Protein AF-A0A2U1AFM5-F1 (afdb_monomer_lite)

Structure (mmCIF, N/CA/C/O backbone):
data_AF-A0A2U1AFM5-F1
#
_entry.id   AF-A0A2U1AFM5-F1
#
loop_
_atom_site.group_PDB
_atom_site.id
_atom_site.type_symbol
_atom_site.label_atom_id
_atom_site.label_alt_id
_atom_site.label_comp_id
_atom_site.label_asym_id
_atom_site.label_entity_id
_atom_site.label_seq_id
_atom_site.pdbx_PDB_ins_code
_atom_site.Cartn_x
_atom_site.Cartn_y
_atom_site.Cartn_z
_atom_site.occupancy
_atom_site.B_iso_or_equiv
_atom_site.auth_seq_id
_atom_site.auth_comp_id
_atom_site.auth_asym_id
_atom_site.auth_atom_id
_atom_site.pdbx_PDB_model_num
ATOM 1 N N . MET A 1 1 ? 11.102 10.079 -25.044 1.00 34.34 1 MET A N 1
ATOM 2 C CA . MET A 1 1 ? 10.927 10.869 -23.802 1.00 34.34 1 MET A CA 1
ATOM 3 C C . MET A 1 1 ? 9.514 11.453 -23.789 1.00 34.34 1 MET A C 1
ATOM 5 O O . MET A 1 1 ? 9.289 12.523 -24.338 1.00 34.34 1 MET A O 1
ATOM 9 N N . MET A 1 2 ? 8.524 10.710 -23.281 1.00 38.31 2 MET A N 1
ATOM 10 C CA . MET A 1 2 ? 7.118 11.133 -23.358 1.00 38.31 2 MET A CA 1
ATOM 11 C C . MET A 1 2 ? 6.865 12.248 -22.333 1.00 38.31 2 MET A C 1
ATOM 13 O O . MET A 1 2 ? 6.856 12.012 -21.120 1.00 38.31 2 MET A O 1
ATOM 17 N N . ARG A 1 3 ? 6.743 13.488 -22.822 1.00 38.88 3 ARG A N 1
ATOM 18 C CA . ARG A 1 3 ? 6.345 14.643 -22.012 1.00 38.88 3 ARG A CA 1
ATOM 19 C C . ARG A 1 3 ? 4.918 14.407 -21.524 1.00 38.88 3 ARG A C 1
ATOM 21 O O . ARG A 1 3 ? 4.006 14.264 -22.331 1.00 38.88 3 ARG A O 1
ATOM 28 N N . ILE A 1 4 ? 4.746 14.350 -20.204 1.00 52.94 4 ILE A N 1
ATOM 29 C CA . ILE A 1 4 ? 3.422 14.382 -19.573 1.00 52.94 4 ILE A CA 1
ATOM 30 C C . ILE A 1 4 ? 2.793 15.705 -20.015 1.00 52.94 4 ILE A C 1
ATOM 32 O O . ILE A 1 4 ? 3.354 16.768 -19.748 1.00 52.94 4 ILE A O 1
ATOM 36 N N . ARG A 1 5 ? 1.687 15.637 -20.758 1.00 45.81 5 ARG A N 1
ATOM 37 C CA . ARG A 1 5 ? 0.944 16.828 -21.177 1.00 45.81 5 ARG A CA 1
ATOM 38 C C . ARG A 1 5 ? 0.316 17.465 -19.923 1.00 45.81 5 ARG A C 1
ATOM 40 O O . ARG A 1 5 ? -0.242 16.731 -19.108 1.00 45.81 5 ARG A O 1
ATOM 47 N N . PRO A 1 6 ? 0.404 18.796 -19.751 1.00 50.91 6 PRO A N 1
ATOM 48 C CA . PRO A 1 6 ? -0.093 19.497 -18.560 1.00 50.91 6 PRO A CA 1
ATOM 49 C C . PRO A 1 6 ? -1.621 19.422 -18.383 1.00 50.91 6 PRO A C 1
ATOM 51 O O . PRO A 1 6 ? -2.116 19.651 -17.285 1.00 50.91 6 PRO A O 1
ATOM 54 N N . ASP A 1 7 ? -2.351 19.008 -19.422 1.00 51.97 7 ASP A N 1
ATOM 55 C CA . ASP A 1 7 ? -3.807 18.792 -19.423 1.00 51.97 7 ASP A CA 1
ATOM 56 C C . ASP A 1 7 ? -4.271 17.639 -18.507 1.00 51.97 7 ASP A C 1
ATOM 58 O O . ASP A 1 7 ? -5.448 17.477 -18.213 1.00 51.97 7 ASP A O 1
ATOM 62 N N . ILE A 1 8 ? -3.339 16.843 -17.968 1.00 53.34 8 ILE A N 1
ATOM 63 C CA . ILE A 1 8 ? -3.675 15.820 -16.968 1.00 53.34 8 ILE A CA 1
ATOM 64 C C . ILE A 1 8 ? -4.240 16.433 -15.675 1.00 53.34 8 ILE A C 1
ATOM 66 O O . ILE A 1 8 ? -4.844 15.712 -14.884 1.00 53.34 8 ILE A O 1
ATOM 70 N N . LEU A 1 9 ? -4.014 17.727 -15.418 1.00 51.50 9 LEU A N 1
ATOM 71 C CA . LEU A 1 9 ? -4.412 18.406 -14.182 1.00 51.50 9 LEU A CA 1
ATOM 72 C C . LEU A 1 9 ? -5.904 18.785 -14.158 1.00 51.50 9 LEU A C 1
ATOM 74 O O . LEU A 1 9 ? -6.455 18.938 -13.069 1.00 51.50 9 LEU A O 1
ATOM 78 N N . THR A 1 10 ? -6.571 18.844 -15.316 1.00 55.25 10 THR A N 1
ATOM 79 C CA . THR A 1 10 ? -7.961 19.314 -15.480 1.00 55.25 10 THR A CA 1
ATOM 80 C C . THR A 1 10 ? -8.996 18.202 -15.649 1.00 55.25 10 THR A C 1
ATOM 82 O O . THR A 1 10 ? -10.165 18.510 -15.825 1.00 55.25 10 THR A O 1
ATOM 85 N N . LEU A 1 11 ? -8.621 16.918 -15.560 1.00 56.22 11 LEU A N 1
ATOM 86 C CA . LEU A 1 11 ? -9.597 15.823 -15.720 1.00 56.22 11 LEU A CA 1
ATOM 87 C C . LEU A 1 11 ? -10.691 15.901 -14.637 1.00 56.22 11 LEU A C 1
ATOM 89 O O . LEU A 1 11 ? -10.438 15.646 -13.450 1.00 56.22 11 LEU A O 1
ATOM 93 N N . GLU A 1 12 ? -11.889 16.288 -15.071 1.00 60.97 12 GLU A N 1
ATOM 94 C CA . GLU A 1 12 ? -13.097 16.456 -14.259 1.00 60.97 12 GLU A CA 1
ATOM 95 C C . GLU A 1 12 ? -13.696 15.110 -13.826 1.00 60.97 12 GLU A C 1
ATOM 97 O O . GLU A 1 12 ? -14.426 15.052 -12.836 1.00 60.97 12 GLU A O 1
ATOM 102 N N . TYR A 1 13 ? -13.337 14.003 -14.488 1.00 69.50 13 TYR A N 1
ATOM 103 C CA . TYR A 1 13 ? -13.951 12.705 -14.224 1.00 69.50 13 TYR A CA 1
ATOM 104 C C . TYR A 1 13 ? -13.264 11.934 -13.079 1.00 69.50 13 TYR A C 1
ATOM 106 O O . TYR A 1 13 ? -12.038 11.753 -13.067 1.00 69.50 13 TYR A O 1
ATOM 114 N N . PRO A 1 14 ? -14.039 11.400 -12.113 1.00 69.06 14 PRO A N 1
ATOM 115 C CA . PRO A 1 14 ? -13.501 10.685 -10.954 1.00 69.06 14 PRO A CA 1
ATOM 116 C C . PRO A 1 14 ? -12.711 9.428 -11.344 1.00 69.06 14 PRO A C 1
ATOM 118 O O . PRO A 1 14 ? -11.694 9.127 -10.719 1.00 69.06 14 PRO A O 1
ATOM 121 N N . ALA A 1 15 ? -13.113 8.735 -12.414 1.00 69.19 15 ALA A N 1
ATOM 122 C CA . ALA A 1 15 ? -12.407 7.559 -12.924 1.00 69.19 15 ALA A CA 1
ATOM 123 C C . ALA A 1 15 ? -10.988 7.896 -13.417 1.00 69.19 15 ALA A C 1
ATOM 125 O O . ALA A 1 15 ? -10.022 7.202 -13.092 1.00 69.19 15 ALA A O 1
ATOM 126 N N . GLU A 1 16 ? -10.831 9.005 -14.140 1.00 70.88 16 GLU A N 1
ATOM 127 C CA . GLU A 1 16 ? -9.531 9.442 -14.647 1.00 70.88 16 GLU A CA 1
ATOM 128 C C . GLU A 1 16 ? -8.604 9.866 -13.508 1.00 70.88 16 GLU A C 1
ATOM 130 O O . GLU A 1 16 ? -7.426 9.504 -13.490 1.00 70.88 16 GLU A O 1
ATOM 135 N N . ARG A 1 17 ? -9.147 10.562 -12.500 1.00 70.00 17 ARG A N 1
ATOM 136 C CA . ARG A 1 17 ? -8.405 10.957 -11.296 1.00 70.00 17 ARG A CA 1
ATOM 137 C C . ARG A 1 17 ? -7.862 9.749 -10.528 1.00 70.00 17 ARG A C 1
ATOM 139 O O . ARG A 1 17 ? -6.720 9.798 -10.071 1.00 70.00 17 ARG A O 1
ATOM 146 N N . LEU A 1 18 ? -8.642 8.675 -10.403 1.00 69.69 18 LEU A N 1
ATOM 147 C CA . LEU A 1 18 ? -8.218 7.431 -9.749 1.00 69.69 18 LEU A CA 1
ATOM 148 C C . LEU A 1 18 ? -7.113 6.717 -10.545 1.00 69.69 18 LEU A C 1
ATOM 150 O O . LEU A 1 18 ? -6.138 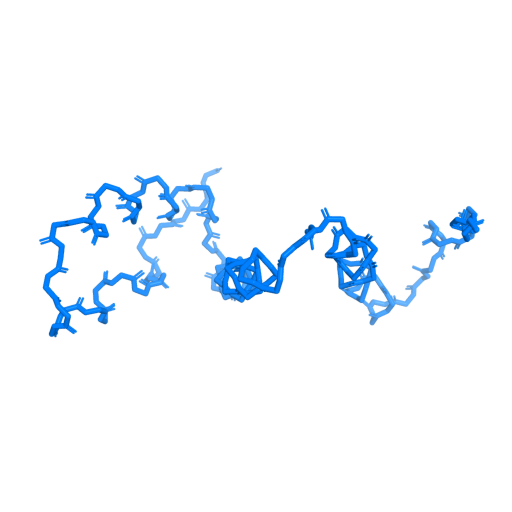6.243 -9.958 1.00 69.69 18 LEU A O 1
ATOM 154 N N . ASN A 1 19 ? -7.198 6.735 -11.878 1.00 69.19 19 ASN A N 1
ATOM 155 C CA . ASN A 1 19 ? -6.185 6.142 -12.753 1.00 69.19 19 ASN A CA 1
ATOM 156 C C . ASN A 1 19 ? -4.866 6.934 -12.829 1.00 69.19 19 ASN A C 1
ATOM 158 O O . ASN A 1 19 ? -3.850 6.370 -13.245 1.00 69.19 19 ASN A O 1
ATOM 162 N N . ARG A 1 20 ? -4.818 8.202 -12.389 1.00 71.69 20 ARG A N 1
ATOM 163 C CA . ARG A 1 20 ? -3.569 8.996 -12.360 1.00 71.69 20 ARG A CA 1
ATOM 164 C C . ARG A 1 20 ? -2.479 8.333 -11.527 1.00 71.69 20 ARG A C 1
ATOM 166 O O . ARG A 1 20 ? -1.327 8.303 -11.954 1.00 71.69 20 ARG A O 1
ATOM 173 N N . GLY A 1 21 ? -2.840 7.776 -10.368 1.00 69.31 21 GLY A N 1
ATOM 174 C CA . GLY A 1 21 ? -1.893 7.055 -9.516 1.00 69.31 21 GLY A CA 1
ATOM 175 C C . GLY A 1 21 ? -1.235 5.912 -10.285 1.00 69.31 21 GLY A C 1
ATOM 176 O O . GLY A 1 21 ? -0.015 5.837 -10.360 1.00 69.31 21 GLY A O 1
ATOM 177 N N . ILE A 1 22 ? -2.042 5.103 -10.973 1.00 67.25 22 ILE A N 1
ATOM 178 C CA . ILE A 1 22 ? -1.583 3.971 -11.787 1.00 67.25 22 ILE A CA 1
ATOM 179 C C . ILE A 1 22 ? -0.687 4.445 -12.942 1.00 67.25 22 ILE A C 1
ATOM 181 O O . ILE A 1 22 ? 0.365 3.857 -13.186 1.00 67.25 22 ILE A O 1
ATOM 185 N N . ALA A 1 23 ? -1.048 5.531 -13.630 1.00 68.69 23 ALA A N 1
ATOM 186 C CA . ALA A 1 23 ? -0.250 6.081 -14.728 1.00 68.69 23 ALA A CA 1
ATOM 187 C C . ALA A 1 23 ? 1.135 6.583 -14.270 1.00 68.69 23 ALA A C 1
ATOM 189 O O . ALA A 1 23 ? 2.138 6.332 -14.943 1.00 68.69 23 ALA A O 1
ATOM 190 N N . ILE A 1 24 ? 1.211 7.240 -13.106 1.00 68.88 24 ILE A N 1
ATOM 191 C CA . ILE A 1 24 ? 2.478 7.680 -12.498 1.00 68.88 24 ILE A CA 1
ATOM 192 C C . ILE A 1 24 ? 3.335 6.468 -12.113 1.00 68.88 24 ILE A C 1
ATOM 194 O O . ILE A 1 24 ? 4.533 6.439 -12.393 1.00 68.88 24 ILE A O 1
ATOM 198 N N . ILE A 1 25 ? 2.719 5.436 -11.533 1.00 67.12 25 ILE A N 1
ATOM 199 C CA . ILE A 1 25 ? 3.401 4.199 -11.131 1.00 67.12 25 ILE A CA 1
ATOM 200 C C . ILE A 1 25 ? 3.997 3.485 -12.337 1.00 67.12 25 ILE A C 1
ATOM 202 O O . ILE A 1 25 ? 5.168 3.119 -12.312 1.00 67.12 25 ILE A O 1
ATOM 206 N N . ARG A 1 26 ? 3.231 3.332 -13.423 1.00 65.50 26 ARG A N 1
ATOM 207 C CA . ARG A 1 26 ? 3.717 2.707 -14.663 1.00 65.50 26 ARG A CA 1
ATOM 208 C C . ARG A 1 26 ? 4.925 3.443 -15.236 1.00 65.50 26 ARG A C 1
ATOM 210 O O . ARG A 1 26 ? 5.844 2.800 -15.731 1.00 65.50 26 ARG A O 1
ATOM 217 N N . LYS A 1 27 ? 4.952 4.772 -15.115 1.00 63.31 27 LYS A N 1
ATOM 218 C CA . LYS A 1 27 ? 6.097 5.592 -15.523 1.00 63.31 27 LYS A CA 1
ATOM 219 C C . LYS A 1 27 ? 7.322 5.397 -14.618 1.00 63.31 27 LYS A C 1
ATOM 221 O O . LYS A 1 27 ? 8.436 5.411 -15.128 1.00 63.31 27 LYS A O 1
ATOM 226 N N . ASN A 1 28 ? 7.129 5.186 -13.316 1.00 61.31 28 ASN A N 1
ATOM 227 C CA . ASN A 1 28 ? 8.220 4.971 -12.356 1.00 61.31 28 ASN A CA 1
ATOM 228 C C . ASN A 1 28 ? 8.728 3.519 -12.323 1.00 61.31 28 ASN A C 1
ATOM 230 O O . ASN A 1 28 ? 9.903 3.291 -12.051 1.00 61.31 28 ASN A O 1
ATOM 234 N N . CYS A 1 29 ? 7.883 2.542 -12.659 1.00 58.88 29 CYS A N 1
ATOM 235 C CA . CYS A 1 29 ? 8.250 1.125 -12.723 1.00 58.88 29 CYS A CA 1
ATOM 236 C C . CYS A 1 29 ? 9.291 0.842 -13.825 1.00 58.88 29 CYS A C 1
ATOM 238 O O . CYS A 1 29 ? 10.150 -0.016 -13.659 1.00 58.88 29 CYS A O 1
ATOM 240 N N . LEU A 1 30 ? 9.292 1.637 -14.904 1.00 55.66 30 LEU A N 1
ATOM 241 C CA . LEU A 1 30 ? 10.278 1.573 -15.995 1.00 55.66 30 LEU A CA 1
ATOM 242 C C . LEU A 1 30 ? 11.722 1.912 -15.566 1.00 55.66 30 LEU A C 1
ATOM 244 O O . LEU A 1 30 ? 12.643 1.674 -16.341 1.00 55.66 30 LEU A O 1
ATOM 248 N N . PHE A 1 31 ? 11.933 2.453 -14.359 1.00 52.59 31 PHE A N 1
ATOM 249 C CA . PHE A 1 31 ? 13.267 2.749 -13.814 1.00 52.59 31 PHE A CA 1
ATOM 250 C C . PHE A 1 31 ? 13.759 1.715 -12.792 1.00 52.59 31 PHE A C 1
ATOM 252 O O . PHE A 1 31 ? 14.877 1.832 -12.289 1.00 52.59 31 PHE A O 1
ATOM 259 N N . ALA A 1 32 ? 12.972 0.675 -12.502 1.00 54.31 32 ALA A N 1
ATOM 260 C CA . ALA A 1 32 ? 13.480 -0.503 -11.819 1.00 54.31 32 ALA A CA 1
ATOM 261 C C . ALA A 1 32 ? 14.293 -1.312 -12.840 1.00 54.31 32 ALA A C 1
ATOM 263 O O . ALA A 1 32 ? 13.737 -2.109 -13.585 1.00 54.31 32 ALA A O 1
ATOM 264 N N . GLY A 1 33 ? 15.611 -1.106 -12.905 1.00 62.50 33 GLY A N 1
ATOM 265 C CA . GLY A 1 33 ? 16.518 -1.811 -13.830 1.00 62.50 33 GLY A CA 1
ATOM 266 C C . GLY A 1 33 ? 16.608 -3.338 -13.642 1.00 62.50 33 GLY A C 1
ATOM 267 O O . GLY A 1 33 ? 17.542 -3.953 -14.141 1.00 62.50 33 GLY A O 1
ATOM 268 N N . ASN A 1 34 ? 15.680 -3.946 -12.894 1.00 70.69 34 ASN A N 1
ATOM 269 C CA . ASN A 1 34 ? 15.577 -5.372 -12.614 1.00 70.69 34 ASN A CA 1
ATOM 270 C C . ASN A 1 34 ? 14.102 -5.754 -12.355 1.00 70.69 34 ASN A C 1
ATOM 272 O O . ASN A 1 34 ? 13.424 -5.105 -11.551 1.00 70.69 34 ASN A O 1
ATOM 276 N N . GLU A 1 35 ? 13.631 -6.836 -12.982 1.00 77.25 35 GLU A N 1
ATOM 277 C CA . GLU A 1 35 ? 12.287 -7.414 -12.823 1.00 77.25 35 GLU A CA 1
ATOM 278 C C . GLU A 1 35 ? 11.920 -7.660 -11.352 1.00 77.25 35 GLU A C 1
ATOM 280 O O . GLU A 1 35 ? 10.817 -7.325 -10.914 1.00 77.25 35 GLU A O 1
ATOM 285 N N . ALA A 1 36 ? 12.877 -8.140 -10.552 1.00 78.12 36 ALA A N 1
ATOM 286 C CA . ALA A 1 36 ? 12.675 -8.376 -9.124 1.00 78.12 36 ALA A CA 1
ATOM 287 C C . ALA A 1 36 ? 12.329 -7.086 -8.354 1.00 78.12 36 ALA A C 1
ATOM 289 O O . ALA A 1 36 ? 11.564 -7.111 -7.388 1.00 78.12 36 ALA A O 1
ATOM 290 N N . GLY A 1 37 ? 12.865 -5.938 -8.783 1.00 75.12 37 GLY A N 1
ATOM 291 C CA . GLY A 1 37 ? 12.523 -4.631 -8.219 1.00 75.12 37 GLY A CA 1
ATOM 292 C C . GLY A 1 37 ? 11.093 -4.215 -8.565 1.00 75.12 37 GLY A C 1
ATOM 293 O O . GLY A 1 37 ? 10.369 -3.727 -7.697 1.00 75.12 37 GLY A O 1
ATOM 294 N N . GLY A 1 38 ? 10.663 -4.480 -9.802 1.00 76.75 38 GLY A N 1
ATOM 295 C CA . GLY A 1 38 ? 9.290 -4.244 -10.254 1.00 76.75 38 GLY A CA 1
ATOM 296 C C . GLY A 1 38 ? 8.267 -5.092 -9.495 1.00 76.75 38 GLY A C 1
ATOM 297 O O . GLY A 1 38 ? 7.255 -4.565 -9.037 1.00 76.75 38 GLY A O 1
ATOM 298 N N . GLN A 1 39 ? 8.559 -6.378 -9.280 1.00 79.88 39 GLN A N 1
ATOM 299 C CA . GLN A 1 39 ? 7.696 -7.283 -8.511 1.00 79.88 39 GLN A CA 1
ATOM 300 C C . GLN A 1 39 ? 7.533 -6.820 -7.054 1.00 79.88 39 GLN A C 1
ATOM 302 O O . GLN A 1 39 ? 6.412 -6.711 -6.557 1.00 79.88 39 GLN A O 1
ATOM 307 N N . ARG A 1 40 ? 8.633 -6.460 -6.377 1.00 81.19 40 ARG A N 1
ATOM 308 C CA . ARG A 1 40 ? 8.592 -5.927 -5.000 1.00 81.19 40 ARG A CA 1
ATOM 309 C C . ARG A 1 40 ? 7.783 -4.635 -4.907 1.00 81.19 40 ARG A C 1
ATOM 311 O O . ARG A 1 40 ? 7.001 -4.455 -3.975 1.00 81.19 40 ARG A O 1
ATOM 318 N N . LEU A 1 41 ? 7.941 -3.752 -5.890 1.00 79.69 41 LEU A N 1
ATOM 319 C CA . LEU A 1 41 ? 7.198 -2.500 -5.954 1.00 79.69 41 LEU A CA 1
ATOM 320 C C . LEU A 1 41 ? 5.697 -2.744 -6.187 1.00 79.69 41 LEU A C 1
ATOM 322 O O . LEU A 1 41 ? 4.871 -2.102 -5.541 1.00 79.69 41 LEU A O 1
ATOM 326 N N . ALA A 1 42 ? 5.332 -3.697 -7.049 1.00 81.88 42 ALA A N 1
ATOM 327 C CA . ALA A 1 42 ? 3.940 -4.082 -7.290 1.00 81.88 42 ALA A CA 1
ATOM 328 C C . ALA A 1 42 ? 3.255 -4.630 -6.025 1.00 81.88 42 ALA A C 1
ATOM 330 O O . ALA A 1 42 ? 2.106 -4.279 -5.740 1.00 81.88 42 ALA A O 1
ATOM 331 N N . ILE A 1 43 ? 3.976 -5.427 -5.230 1.00 83.88 43 ILE A N 1
ATOM 332 C CA . ILE A 1 43 ? 3.501 -5.919 -3.929 1.00 83.88 43 ILE A CA 1
ATOM 333 C C . ILE A 1 43 ? 3.230 -4.739 -2.984 1.00 83.88 43 ILE A C 1
ATOM 335 O O . ILE A 1 43 ? 2.132 -4.621 -2.440 1.00 83.88 43 ILE A O 1
ATOM 339 N N . LEU A 1 44 ? 4.187 -3.815 -2.847 1.00 83.06 44 LEU A N 1
ATOM 340 C CA . LEU A 1 44 ? 4.045 -2.641 -1.981 1.00 83.06 44 LEU A CA 1
ATOM 341 C C . LEU A 1 44 ? 2.854 -1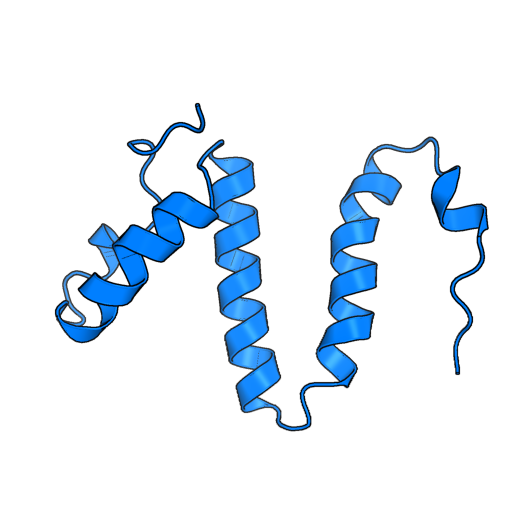.755 -2.386 1.00 83.06 44 LEU A C 1
ATOM 343 O O . LEU A 1 44 ? 2.105 -1.286 -1.530 1.00 83.06 44 LEU A O 1
ATOM 347 N N . TYR A 1 45 ? 2.645 -1.560 -3.691 1.00 81.06 45 TYR A N 1
ATOM 348 C CA . TYR A 1 45 ? 1.502 -0.803 -4.205 1.00 81.06 45 TYR A CA 1
ATOM 349 C C . TYR A 1 45 ? 0.163 -1.477 -3.938 1.00 81.06 45 TYR A C 1
ATOM 351 O O . TYR A 1 45 ? -0.807 -0.784 -3.629 1.00 81.06 45 TYR A O 1
ATOM 359 N N . SER A 1 46 ? 0.110 -2.803 -4.033 1.00 84.19 46 SER A N 1
ATOM 360 C CA . SER A 1 46 ? -1.098 -3.563 -3.717 1.00 84.19 46 SER A CA 1
ATOM 361 C C . SER A 1 46 ? -1.491 -3.346 -2.255 1.00 84.19 46 SER A C 1
ATOM 363 O O . SER A 1 46 ? -2.634 -2.997 -1.978 1.00 84.19 46 SER A O 1
ATOM 365 N N . PHE A 1 47 ? -0.528 -3.400 -1.328 1.00 84.62 47 PHE A N 1
ATOM 366 C CA . PHE A 1 47 ? -0.779 -3.078 0.079 1.00 84.62 47 PHE A CA 1
ATOM 367 C C . PHE A 1 47 ? -1.193 -1.622 0.301 1.00 84.62 47 PHE A C 1
ATOM 369 O O . PHE A 1 47 ? -2.129 -1.367 1.052 1.00 84.62 47 PHE A O 1
ATOM 376 N N . ALA A 1 48 ? -0.567 -0.660 -0.381 1.00 83.56 48 ALA A N 1
ATOM 377 C CA . ALA A 1 48 ? -0.972 0.743 -0.290 1.00 83.56 48 ALA A CA 1
ATOM 378 C C . ALA A 1 48 ? -2.419 0.969 -0.760 1.00 83.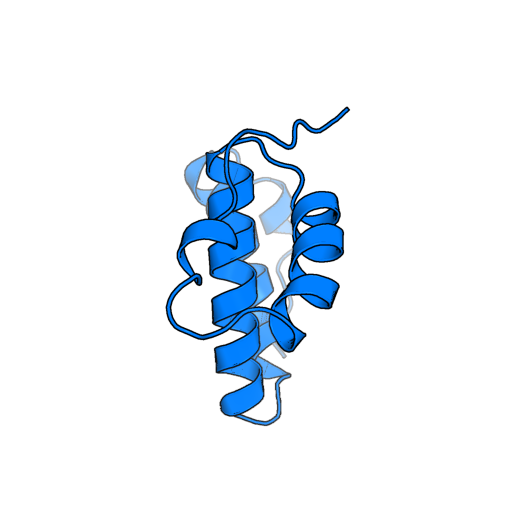56 48 ALA A C 1
ATOM 380 O O . ALA A 1 48 ? -3.162 1.729 -0.133 1.00 83.56 48 ALA A O 1
ATOM 381 N N . ALA A 1 49 ? -2.838 0.293 -1.835 1.00 83.25 49 ALA A N 1
ATOM 382 C CA . ALA A 1 49 ? -4.215 0.327 -2.316 1.00 83.25 49 ALA A CA 1
ATOM 383 C C . ALA A 1 49 ? -5.185 -0.298 -1.303 1.00 83.25 49 ALA A C 1
ATOM 385 O O . ALA A 1 49 ? -6.223 0.297 -1.014 1.00 83.25 49 ALA A O 1
ATOM 386 N N . THR A 1 50 ? -4.820 -1.433 -0.702 1.00 84.25 50 THR A N 1
ATOM 387 C CA . THR A 1 50 ? -5.608 -2.086 0.353 1.00 84.25 50 THR A CA 1
ATOM 388 C C . THR A 1 50 ? -5.733 -1.204 1.596 1.00 84.25 50 THR A C 1
ATOM 390 O O . THR A 1 50 ? -6.840 -1.029 2.100 1.00 84.25 50 THR A O 1
ATOM 393 N N . CYS A 1 51 ? -4.651 -0.573 2.064 1.00 84.19 51 CYS A N 1
ATOM 394 C CA . CYS A 1 51 ? -4.706 0.363 3.191 1.00 84.19 51 CYS A CA 1
ATOM 395 C C . CYS A 1 51 ? -5.624 1.549 2.882 1.00 84.19 51 CYS A C 1
ATOM 397 O O . CYS A 1 51 ? -6.448 1.920 3.713 1.00 84.19 51 CYS A O 1
ATOM 399 N N . LYS A 1 52 ? -5.552 2.098 1.662 1.00 82.38 52 LYS A N 1
ATOM 400 C CA . LYS A 1 52 ? -6.447 3.176 1.225 1.00 82.38 52 LYS A CA 1
ATOM 401 C C . LYS A 1 52 ? -7.914 2.739 1.201 1.00 82.38 52 LYS A C 1
ATOM 403 O O . LYS A 1 52 ? -8.766 3.510 1.629 1.00 82.38 52 LYS A O 1
ATOM 408 N N . ALA A 1 53 ? -8.206 1.529 0.724 1.00 83.69 53 ALA A N 1
ATOM 409 C CA . ALA A 1 53 ? -9.562 0.979 0.699 1.00 83.69 53 ALA A CA 1
ATOM 410 C C . ALA A 1 53 ? -10.131 0.751 2.111 1.00 83.69 53 ALA A C 1
ATOM 412 O O . ALA A 1 53 ? -11.323 0.939 2.324 1.00 83.69 53 ALA A O 1
ATOM 413 N N . ASN A 1 54 ? -9.272 0.412 3.075 1.00 82.69 54 ASN A N 1
ATOM 414 C CA . ASN A 1 54 ? -9.644 0.201 4.475 1.00 82.69 54 ASN A CA 1
ATOM 415 C C . ASN A 1 54 ? -9.559 1.475 5.343 1.00 82.69 54 ASN A C 1
ATOM 417 O O . ASN A 1 54 ? -9.819 1.412 6.540 1.00 82.69 54 ASN A O 1
ATOM 421 N N . GLY A 1 55 ? -9.177 2.631 4.780 1.00 81.50 55 GLY A N 1
ATOM 422 C 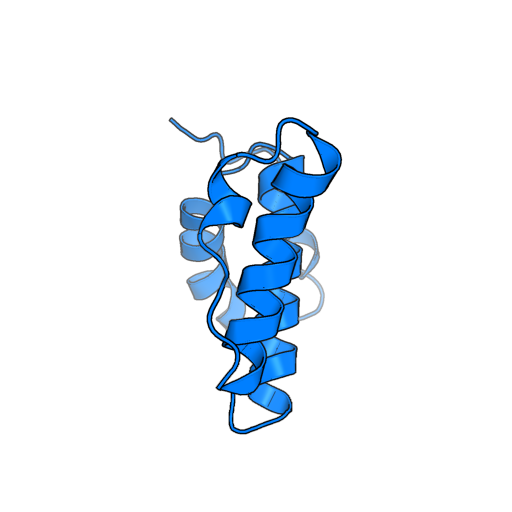CA . GLY A 1 55 ? -9.016 3.880 5.542 1.00 81.50 55 GLY A CA 1
ATOM 423 C C . GLY A 1 55 ? -7.834 3.884 6.525 1.00 81.50 55 GLY A C 1
ATOM 424 O O . GLY A 1 55 ? -7.814 4.670 7.470 1.00 81.50 55 GLY A O 1
ATOM 425 N N . ILE A 1 56 ? -6.847 3.013 6.311 1.00 83.19 56 ILE A N 1
ATOM 426 C CA . ILE A 1 56 ? -5.683 2.814 7.180 1.00 83.19 56 ILE A CA 1
ATOM 427 C C . ILE A 1 56 ? -4.501 3.660 6.699 1.00 83.19 56 ILE A C 1
ATOM 429 O O . ILE A 1 56 ? -4.241 3.789 5.496 1.00 83.19 56 ILE A O 1
ATOM 433 N N . CYS A 1 57 ? -3.721 4.196 7.642 1.00 84.31 57 CYS A N 1
ATOM 434 C CA . CYS A 1 57 ? -2.491 4.910 7.313 1.00 84.31 57 CYS A CA 1
ATOM 435 C C . CYS A 1 57 ? -1.430 3.929 6.809 1.00 84.31 57 CYS A C 1
ATOM 437 O O . CYS A 1 57 ? -0.839 3.188 7.594 1.00 84.31 57 CYS A O 1
ATOM 439 N N . PHE A 1 58 ? -1.127 3.968 5.511 1.00 83.56 58 PHE A N 1
ATOM 440 C CA . PHE A 1 58 ? -0.096 3.109 4.923 1.00 83.56 58 PHE A CA 1
ATOM 441 C C . PHE A 1 58 ? 1.271 3.250 5.615 1.00 83.56 58 PHE A C 1
ATOM 443 O O . PHE A 1 58 ? 1.974 2.261 5.791 1.00 83.56 58 PHE A O 1
ATOM 450 N N . ARG A 1 59 ? 1.628 4.467 6.048 1.00 84.56 59 ARG A N 1
ATOM 451 C CA . ARG A 1 59 ? 2.880 4.753 6.762 1.00 84.56 59 ARG A CA 1
ATOM 452 C C . ARG A 1 59 ? 2.957 3.992 8.091 1.00 84.56 59 ARG A C 1
ATOM 454 O O . ARG A 1 59 ? 3.908 3.242 8.277 1.00 84.56 59 ARG A O 1
ATOM 461 N N . LYS A 1 60 ? 1.938 4.135 8.949 1.00 84.81 60 LYS A N 1
ATOM 462 C CA . LYS A 1 60 ? 1.879 3.462 10.259 1.00 84.81 60 LYS A CA 1
ATOM 463 C C . LYS A 1 60 ? 1.878 1.941 10.112 1.00 84.81 60 LYS A C 1
ATOM 465 O O . LYS A 1 60 ? 2.604 1.259 10.826 1.00 84.81 60 LYS A O 1
ATOM 470 N N . TRP A 1 61 ? 1.130 1.426 9.134 1.00 85.50 61 TRP A N 1
ATOM 471 C CA . TRP A 1 61 ? 1.105 -0.007 8.847 1.00 85.50 61 TRP A CA 1
ATOM 472 C C . TRP A 1 61 ? 2.479 -0.525 8.422 1.00 85.50 61 TRP A C 1
ATOM 474 O O . TRP A 1 61 ? 2.930 -1.557 8.912 1.00 85.50 61 TRP A O 1
ATOM 484 N N . LEU A 1 62 ? 3.184 0.214 7.564 1.00 85.69 62 LEU A N 1
ATOM 485 C CA . LEU A 1 62 ? 4.512 -0.177 7.103 1.00 85.69 62 LEU A CA 1
ATOM 486 C C . LEU A 1 62 ? 5.551 -0.150 8.238 1.00 85.69 62 LEU A C 1
ATOM 488 O O . LEU A 1 62 ? 6.374 -1.057 8.324 1.00 85.69 62 LEU A O 1
ATOM 492 N N . GLU A 1 63 ? 5.501 0.856 9.114 1.00 85.75 63 GLU A N 1
ATOM 493 C CA . GLU A 1 63 ? 6.384 0.970 10.287 1.00 85.75 63 GLU A CA 1
ATOM 494 C C . GLU A 1 63 ? 6.192 -0.181 11.281 1.00 85.75 63 GLU A C 1
ATOM 496 O O . GLU A 1 63 ? 7.158 -0.634 11.886 1.00 85.75 63 GLU A O 1
ATOM 501 N N . ASP A 1 64 ? 4.967 -0.685 11.407 1.00 83.88 64 ASP A N 1
ATOM 502 C CA . ASP A 1 64 ? 4.621 -1.821 12.260 1.00 83.88 64 ASP A CA 1
ATOM 503 C C . ASP A 1 64 ? 4.959 -3.173 11.597 1.00 83.88 64 ASP A C 1
ATOM 505 O O . ASP A 1 64 ? 5.402 -4.120 12.248 1.00 83.88 64 ASP A O 1
ATOM 509 N N . VAL A 1 65 ? 4.784 -3.299 10.279 1.00 84.25 65 VAL A N 1
ATOM 510 C CA . VAL A 1 65 ? 5.027 -4.551 9.541 1.00 84.25 65 VAL A CA 1
ATOM 511 C C . VAL A 1 65 ? 6.506 -4.804 9.250 1.00 84.25 65 VAL A C 1
ATOM 513 O O . VAL A 1 65 ? 6.948 -5.938 9.411 1.00 84.25 65 VAL A O 1
ATOM 516 N N . LEU A 1 66 ? 7.294 -3.798 8.859 1.00 83.81 66 LEU A N 1
ATOM 517 C CA . LEU A 1 66 ? 8.721 -3.977 8.542 1.00 83.81 66 LEU A CA 1
ATOM 518 C C . LEU A 1 66 ? 9.547 -4.661 9.656 1.00 83.81 66 LEU A C 1
ATOM 520 O O . LEU A 1 66 ? 10.290 -5.589 9.332 1.00 83.81 66 LEU A O 1
ATOM 524 N N . PRO A 1 67 ? 9.437 -4.278 10.945 1.00 83.75 67 PRO A N 1
ATOM 525 C CA . PRO A 1 67 ? 10.169 -4.951 12.020 1.00 83.75 67 PRO A CA 1
ATOM 526 C C . PRO A 1 67 ? 9.616 -6.349 12.332 1.00 83.75 67 PRO A C 1
ATOM 528 O O . PRO A 1 67 ? 10.372 -7.237 12.732 1.00 83.75 67 PRO A O 1
ATOM 531 N N . ARG A 1 68 ? 8.313 -6.577 12.117 1.00 80.81 68 ARG A N 1
ATOM 532 C CA . ARG A 1 68 ? 7.680 -7.887 12.332 1.00 80.81 68 ARG A CA 1
ATOM 533 C C . ARG A 1 68 ? 7.990 -8.874 11.213 1.00 80.81 68 ARG A C 1
ATOM 535 O O . ARG A 1 68 ? 8.150 -10.053 11.492 1.00 80.81 68 ARG A O 1
ATOM 542 N N . LEU A 1 69 ? 8.186 -8.402 9.983 1.00 78.69 69 LEU A N 1
ATOM 543 C CA . LEU A 1 69 ? 8.424 -9.239 8.805 1.00 78.69 69 LEU A CA 1
ATOM 544 C C . LEU A 1 69 ? 9.608 -10.205 8.973 1.00 78.69 69 LEU A C 1
ATOM 546 O O . LEU A 1 69 ? 9.519 -11.350 8.547 1.00 78.69 69 LEU A O 1
ATOM 550 N N . ASN A 1 70 ? 10.690 -9.769 9.625 1.00 74.81 70 ASN A N 1
ATOM 551 C CA . ASN A 1 70 ? 11.857 -10.623 9.886 1.00 74.81 70 ASN A CA 1
ATOM 552 C C . ASN A 1 70 ? 11.651 -11.609 11.047 1.00 74.81 70 ASN A C 1
ATOM 554 O O . ASN A 1 70 ? 12.398 -12.576 11.163 1.00 74.81 70 ASN A O 1
ATOM 558 N N . SER A 1 71 ? 10.672 -11.350 11.915 1.00 75.50 71 SER A N 1
ATOM 559 C CA . SER A 1 71 ? 10.416 -12.130 13.131 1.00 75.50 71 SER A CA 1
ATOM 560 C C . SER A 1 71 ? 9.227 -13.083 12.989 1.00 75.50 71 SER A C 1
ATOM 562 O O . SER A 1 71 ? 9.079 -13.994 13.801 1.00 75.50 71 SER A O 1
ATOM 564 N N . THR A 1 72 ? 8.357 -12.886 11.992 1.00 71.38 72 THR A N 1
ATOM 565 C CA . THR A 1 72 ? 7.129 -13.674 11.849 1.00 71.38 72 THR A CA 1
ATOM 566 C C . THR A 1 72 ? 7.350 -14.933 10.997 1.00 71.38 72 THR A C 1
ATOM 568 O O . THR A 1 72 ? 7.749 -14.828 9.836 1.00 71.38 72 THR A O 1
ATOM 571 N N . PRO A 1 73 ? 7.053 -16.137 11.522 1.00 72.12 73 PRO 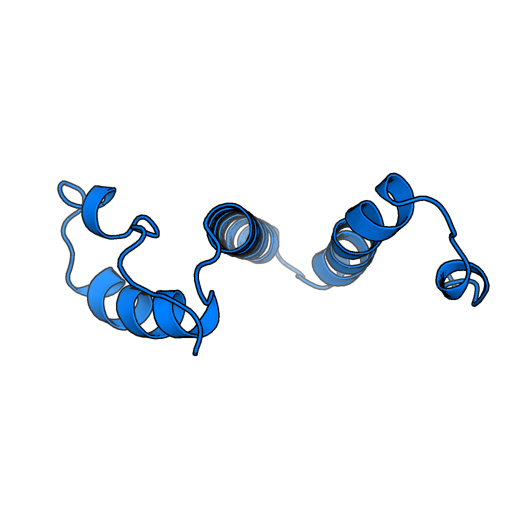A N 1
ATOM 572 C CA . PRO A 1 73 ? 7.087 -17.372 10.743 1.00 72.12 73 PRO A CA 1
ATOM 573 C C . PRO A 1 73 ? 5.962 -17.416 9.695 1.00 72.12 73 PRO A C 1
ATOM 575 O O . PRO A 1 73 ? 4.873 -16.883 9.906 1.00 72.12 73 PRO A O 1
ATOM 578 N N . ALA A 1 74 ? 6.190 -18.122 8.582 1.00 68.44 74 ALA A N 1
ATOM 579 C CA . ALA A 1 74 ? 5.287 -18.165 7.420 1.00 68.44 74 ALA A CA 1
ATOM 580 C C . ALA A 1 74 ? 3.845 -18.645 7.717 1.00 68.44 74 ALA A C 1
ATOM 582 O O . ALA A 1 74 ? 2.946 -18.419 6.916 1.00 68.44 74 ALA A O 1
ATOM 583 N N . GLY A 1 75 ? 3.599 -19.274 8.871 1.00 73.31 75 GLY A N 1
ATOM 584 C CA . GLY A 1 75 ? 2.255 -19.665 9.314 1.00 73.31 75 GLY A CA 1
ATOM 585 C C . GLY A 1 75 ? 1.402 -18.529 9.897 1.00 73.31 75 GLY A C 1
ATOM 586 O O . GLY A 1 75 ? 0.213 -18.728 10.105 1.00 73.31 75 GLY A O 1
ATOM 587 N N . GLN A 1 76 ? 1.977 -17.351 10.167 1.00 70.62 76 GLN A N 1
ATOM 588 C CA . GLN A 1 76 ? 1.292 -16.209 10.799 1.00 70.62 76 GLN A CA 1
ATOM 589 C C . GLN A 1 76 ? 1.205 -14.972 9.889 1.00 70.62 76 GLN A C 1
ATOM 591 O O . GLN A 1 76 ? 1.019 -13.854 10.364 1.00 70.62 76 GLN A O 1
ATOM 596 N N . ILE A 1 77 ? 1.304 -15.163 8.569 1.00 71.12 77 ILE A N 1
ATOM 597 C CA . ILE A 1 77 ? 1.246 -14.073 7.577 1.00 71.12 77 ILE A CA 1
ATOM 598 C C . ILE A 1 77 ? -0.085 -13.308 7.649 1.00 71.12 77 ILE A C 1
ATOM 600 O O . ILE A 1 77 ? -0.112 -12.105 7.403 1.00 71.12 77 ILE A O 1
ATOM 604 N N . ASP A 1 78 ? -1.165 -13.978 8.055 1.00 72.25 78 ASP A N 1
ATOM 605 C CA . ASP A 1 78 ? -2.487 -13.368 8.228 1.00 72.25 78 ASP A CA 1
ATOM 606 C C . ASP A 1 78 ? -2.460 -12.181 9.213 1.00 72.25 78 ASP A C 1
ATOM 608 O O . ASP A 1 78 ? -3.087 -11.152 8.983 1.00 72.25 78 ASP A O 1
ATOM 612 N N . SER A 1 79 ? -1.598 -12.246 10.236 1.00 69.69 79 SER A N 1
ATOM 613 C CA . SER A 1 79 ? -1.418 -11.169 11.218 1.00 69.69 79 SER A CA 1
ATOM 614 C C . SER A 1 79 ? -0.698 -9.925 10.669 1.00 69.69 79 SER A C 1
ATOM 616 O O . SER A 1 79 ? -0.635 -8.909 11.369 1.00 69.69 79 SER A O 1
ATOM 618 N N . LEU A 1 80 ? -0.103 -9.994 9.471 1.00 72.38 80 LEU A N 1
ATOM 619 C CA . LEU A 1 80 ? 0.588 -8.868 8.824 1.00 72.38 80 LEU A CA 1
ATOM 620 C C . LEU A 1 80 ? -0.325 -8.097 7.862 1.00 72.38 80 LEU A C 1
ATOM 622 O O . LEU A 1 80 ? 0.047 -7.019 7.385 1.00 72.38 80 LEU A O 1
ATOM 626 N N . ILE A 1 81 ? -1.509 -8.633 7.564 1.00 73.38 81 ILE A N 1
ATOM 627 C CA . ILE A 1 81 ? -2.495 -7.973 6.712 1.00 73.38 81 ILE A CA 1
ATOM 628 C C . ILE A 1 81 ? -2.927 -6.668 7.405 1.00 73.38 81 ILE A C 1
ATOM 630 O O . ILE A 1 81 ? -2.998 -6.622 8.634 1.00 73.38 81 ILE A O 1
ATOM 634 N N . PRO A 1 82 ? -3.161 -5.572 6.659 1.00 65.56 82 PRO A N 1
ATOM 635 C CA . PRO A 1 82 ? -3.650 -4.323 7.235 1.00 65.56 82 PRO A CA 1
ATOM 636 C C . PRO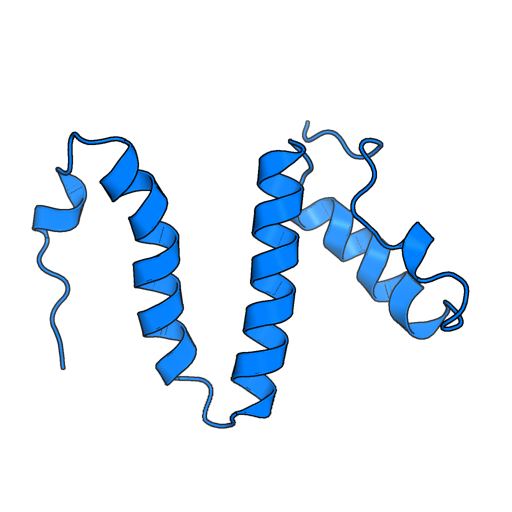 A 1 82 ? -5.034 -4.514 7.872 1.00 65.56 82 PRO A C 1
ATOM 638 O O . PRO A 1 82 ? -6.064 -4.337 7.228 1.00 65.56 82 PRO A O 1
ATOM 641 N N . GLU A 1 83 ? -5.050 -4.885 9.152 1.00 66.44 83 GLU A N 1
ATOM 642 C CA . GLU A 1 83 ? -6.250 -4.928 9.979 1.00 66.44 83 GLU A CA 1
ATOM 643 C C . GLU A 1 83 ? -6.683 -3.504 10.358 1.00 66.44 83 GLU A C 1
ATOM 645 O O . GLU A 1 83 ? -5.851 -2.623 10.592 1.00 66.44 83 GLU A O 1
ATOM 650 N N . ALA A 1 84 ? -7.994 -3.285 10.495 1.00 55.66 84 ALA A N 1
ATOM 651 C CA . ALA A 1 84 ? -8.654 -1.998 10.767 1.00 55.66 84 ALA A CA 1
ATOM 652 C C . ALA A 1 84 ? -8.252 -1.283 12.083 1.00 55.66 84 ALA A C 1
ATOM 654 O O . ALA A 1 84 ? -8.877 -0.302 12.477 1.00 55.66 84 ALA A O 1
ATOM 655 N N . LYS A 1 85 ? -7.209 -1.743 12.783 1.00 54.41 85 LYS A N 1
ATOM 656 C CA . LYS A 1 85 ? -6.774 -1.233 14.093 1.00 54.41 85 LYS A CA 1
ATOM 657 C C . LYS A 1 85 ? -5.948 0.059 14.017 1.00 54.41 85 LYS A C 1
ATOM 659 O O . LYS A 1 85 ? -5.587 0.603 15.054 1.00 54.41 85 LYS A O 1
ATOM 664 N N . GLN A 1 86 ? -5.629 0.555 12.819 1.00 59.25 86 GLN A N 1
ATOM 665 C CA . GLN A 1 86 ? -4.682 1.659 12.625 1.00 59.25 86 GLN A CA 1
ATOM 666 C C . GLN A 1 86 ? -5.331 2.853 11.904 1.00 59.25 86 GLN A C 1
ATOM 668 O O . GLN A 1 86 ? -5.106 3.088 10.715 1.00 59.25 86 GLN A O 1
ATOM 673 N N . SER A 1 87 ? -6.144 3.630 12.621 1.00 53.28 87 SER A N 1
ATOM 674 C CA . SER A 1 87 ? -6.739 4.856 12.079 1.00 53.28 87 SER A CA 1
ATOM 675 C C . SER A 1 87 ? -5.687 5.958 11.875 1.00 53.28 87 SER A C 1
ATOM 677 O O . SER A 1 87 ? -4.839 6.218 12.742 1.00 53.28 87 SER A O 1
ATOM 679 N N . CYS A 1 88 ? -5.749 6.639 10.728 1.00 52.94 88 CYS A N 1
ATOM 680 C CA . CYS A 1 88 ? -5.083 7.927 10.529 1.00 52.94 88 CYS A CA 1
ATOM 681 C C . CYS A 1 88 ? -5.672 8.940 11.525 1.00 52.94 88 CYS A C 1
ATOM 683 O O . CYS A 1 88 ? -6.883 9.149 11.511 1.00 52.94 88 CYS A O 1
ATOM 685 N N . GLN A 1 89 ? -4.837 9.534 12.382 1.00 50.72 89 GLN A N 1
ATOM 686 C CA . GLN A 1 89 ? -5.147 10.834 12.987 1.00 50.72 89 GLN A CA 1
ATOM 687 C C . GLN A 1 89 ? -4.750 11.919 11.993 1.00 50.72 89 GLN A C 1
ATOM 689 O O . GLN A 1 89 ? -3.738 11.684 11.287 1.00 50.72 89 GLN A O 1
#

Secondary structure (DSSP, 8-state):
--PPPGGGGG---HHHHHHHHHHHHHHHHTT-SSHHHHHHHHHHHHHHHHHHHTTB-HHHHHHHHHHHHTT--GGGGGGGS--TT-B--

pLDDT: mean 70.15, std 12.67, range [34.34, 85.75]

Organism: NCBI:txid172901

Foldseek 3Di:
DDPDDPCLVVPPDPVSVVCVVVVVLVVVLVPPPDPVSSVVVVVLVVLVVVCVVLQADSVVLCVVLVVCVVVDDPVCVVVSRPDSPHHDD

Sequence (89 aa):
MMRIRPDILTLEYPAERLNRGIAIIRKNCLFAGNEAGGQRLAILYSFAATCKANGICFRKWLEDVLPRLNSTPAGQIDSLIPEAKQSCQ

Radius of gyration: 16.32 Å; chains: 1; bounding box: 30×39×38 Å

InterPro domains:
  IPR039552 Transposase IS66, C-terminal [PF13817] (46-82)